Protein AF-U3TUB0-F1 (afdb_monomer_lite)

Sequence (77 aa):
MQGKSSITDCMIICTGTSNRHVSSIADHVMQESRAADLKPLGVDGKAAADWVVVDLGEVIVHVMQEESRQLYELEKL

Structure (mmCIF, N/CA/C/O backbone):
data_AF-U3TUB0-F1
#
_entry.id   AF-U3TUB0-F1
#
loop_
_atom_site.group_PDB
_atom_site.id
_atom_site.type_symbol
_atom_site.label_atom_id
_atom_site.label_alt_id
_ato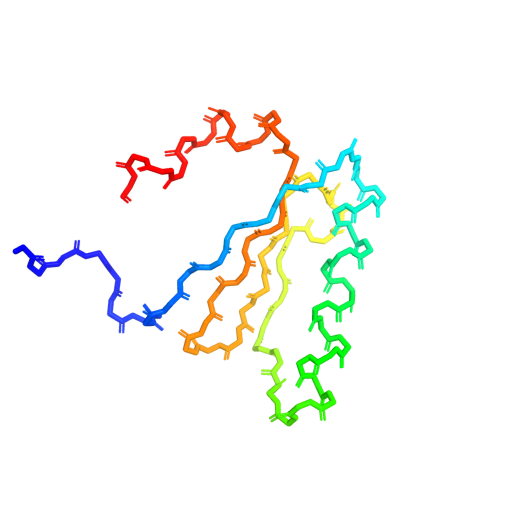m_site.label_comp_id
_atom_site.label_asym_id
_atom_site.label_entity_id
_atom_site.label_seq_id
_atom_site.pdbx_PDB_ins_code
_atom_site.Cartn_x
_atom_site.Cartn_y
_atom_site.Cartn_z
_atom_site.occupancy
_atom_site.B_iso_or_equiv
_atom_site.auth_seq_id
_atom_site.auth_comp_id
_atom_site.auth_asym_id
_atom_site.auth_atom_id
_atom_site.pdbx_PDB_model_num
ATOM 1 N N . MET A 1 1 ? -22.650 -2.222 -20.647 1.00 44.28 1 MET A N 1
ATOM 2 C CA . MET A 1 1 ? -22.300 -0.908 -20.075 1.00 44.28 1 MET A CA 1
ATOM 3 C C . MET A 1 1 ? -20.789 -0.752 -20.158 1.00 44.28 1 MET A C 1
ATOM 5 O O . MET A 1 1 ? -20.083 -1.306 -19.333 1.00 44.28 1 MET A O 1
ATOM 9 N N . GLN A 1 2 ? -20.302 -0.087 -21.205 1.00 41.91 2 GLN A N 1
ATOM 10 C CA . GLN A 1 2 ? -18.969 0.522 -21.226 1.00 41.91 2 GLN A CA 1
ATOM 11 C C . GLN A 1 2 ? -19.057 1.793 -20.378 1.00 41.91 2 GLN A C 1
ATOM 13 O O . GLN A 1 2 ? -19.952 2.595 -20.645 1.00 41.91 2 GLN A O 1
ATOM 18 N N . GLY A 1 3 ? -18.200 1.980 -19.367 1.00 44.88 3 GLY A N 1
ATOM 19 C CA . GLY A 1 3 ? -18.166 3.280 -18.688 1.00 44.88 3 GLY A CA 1
ATOM 20 C C . GLY A 1 3 ? -17.700 3.385 -17.240 1.00 44.88 3 GLY A C 1
ATOM 21 O O . GLY A 1 3 ? -18.300 4.194 -16.544 1.00 44.88 3 GLY A O 1
ATOM 22 N N . LYS A 1 4 ? -16.648 2.688 -16.781 1.00 43.88 4 LYS A N 1
ATOM 23 C CA . LYS A 1 4 ? -15.874 3.141 -15.603 1.00 43.88 4 LYS A CA 1
ATOM 24 C C . LYS A 1 4 ? -14.377 2.893 -15.842 1.00 43.88 4 LYS A C 1
ATOM 26 O O . LYS A 1 4 ? -13.944 1.756 -15.851 1.00 43.88 4 LYS A O 1
ATOM 31 N N . SER A 1 5 ? -13.655 3.978 -16.139 1.00 44.41 5 SER A N 1
ATOM 32 C CA . SER A 1 5 ? -12.199 4.118 -16.346 1.00 44.41 5 SER A CA 1
ATOM 33 C C . SER A 1 5 ? -11.476 3.128 -17.272 1.00 44.41 5 SER A C 1
ATOM 35 O O . SER A 1 5 ? -11.126 2.020 -16.902 1.00 44.41 5 SER A O 1
ATOM 37 N N . SER A 1 6 ? -11.102 3.617 -18.456 1.00 50.06 6 SER A N 1
ATOM 38 C CA . SER A 1 6 ? -10.250 2.953 -19.461 1.00 50.06 6 SER A CA 1
ATOM 39 C C . SER A 1 6 ? -8.750 2.871 -19.081 1.00 50.06 6 SER A C 1
ATOM 41 O O . SER A 1 6 ? -7.909 2.828 -19.975 1.00 50.06 6 SER A O 1
ATOM 43 N N . ILE A 1 7 ? -8.393 2.943 -17.794 1.00 54.59 7 ILE A N 1
ATOM 44 C CA . ILE A 1 7 ? -6.994 3.103 -17.336 1.00 54.59 7 ILE A CA 1
ATOM 45 C C . ILE A 1 7 ? -6.476 1.903 -16.528 1.00 54.59 7 ILE A C 1
ATOM 47 O O . ILE A 1 7 ? -5.268 1.755 -16.394 1.00 54.59 7 ILE A O 1
ATOM 51 N N . THR A 1 8 ? -7.346 1.011 -16.046 1.00 54.53 8 THR A N 1
ATOM 52 C CA . THR A 1 8 ? -6.934 -0.127 -15.209 1.00 54.53 8 THR A CA 1
ATOM 53 C C . THR A 1 8 ? -7.856 -1.315 -15.450 1.00 54.53 8 THR A C 1
ATOM 55 O O . THR A 1 8 ? -9.070 -1.186 -15.309 1.00 54.53 8 THR A O 1
ATOM 58 N N . ASP A 1 9 ? -7.284 -2.470 -15.786 1.00 68.94 9 ASP A N 1
ATOM 59 C CA . ASP A 1 9 ? -8.037 -3.689 -16.104 1.00 68.94 9 ASP A CA 1
ATOM 60 C C . ASP A 1 9 ? -8.413 -4.494 -14.847 1.00 68.94 9 ASP A C 1
ATOM 62 O O . ASP A 1 9 ? -9.330 -5.318 -14.883 1.00 68.94 9 ASP A O 1
ATOM 66 N N . CYS A 1 10 ? -7.739 -4.249 -13.715 1.00 81.88 10 CYS A N 1
ATOM 67 C CA . CYS A 1 10 ? -7.978 -4.960 -12.461 1.00 81.88 10 CYS A CA 1
ATOM 68 C C . CYS A 1 10 ? -7.855 -4.060 -11.219 1.00 81.88 10 CYS A C 1
ATOM 70 O O . CYS A 1 10 ? -6.860 -3.363 -11.021 1.00 81.88 10 CYS A O 1
ATOM 72 N N . MET A 1 11 ? -8.852 -4.128 -10.333 1.00 87.38 11 MET A N 1
ATOM 73 C CA . MET A 1 11 ? -8.821 -3.481 -9.021 1.00 87.38 11 MET A CA 1
ATOM 74 C C . MET A 1 11 ? -8.770 -4.538 -7.917 1.00 87.38 11 MET A C 1
ATOM 76 O O . MET A 1 11 ? -9.615 -5.430 -7.861 1.00 87.38 11 MET A O 1
ATOM 80 N N . ILE A 1 12 ? -7.805 -4.407 -7.007 1.00 90.31 12 ILE A N 1
ATOM 81 C CA . ILE A 1 12 ? -7.685 -5.243 -5.807 1.00 90.31 12 ILE A CA 1
ATOM 82 C C . ILE A 1 12 ? -8.003 -4.379 -4.588 1.00 90.31 12 ILE A C 1
ATOM 84 O O . ILE A 1 12 ? -7.478 -3.274 -4.466 1.00 90.31 12 ILE A O 1
ATOM 88 N N . ILE A 1 13 ? -8.840 -4.880 -3.677 1.00 90.75 13 ILE A N 1
ATOM 89 C CA . ILE A 1 13 ? -9.152 -4.218 -2.404 1.00 90.75 13 ILE A CA 1
ATOM 90 C C . ILE A 1 13 ? -8.694 -5.112 -1.249 1.00 90.75 13 ILE A C 1
ATOM 92 O O . ILE A 1 13 ? -9.136 -6.253 -1.124 1.00 90.75 13 ILE A O 1
ATOM 96 N N . CYS A 1 14 ? -7.849 -4.565 -0.379 1.00 91.94 14 CYS A N 1
ATOM 97 C CA . CYS A 1 14 ? -7.378 -5.187 0.853 1.00 91.94 14 CYS A CA 1
ATOM 98 C C . CYS A 1 14 ? -7.804 -4.358 2.067 1.00 91.94 14 CYS A C 1
ATOM 100 O O . CYS A 1 14 ? -7.638 -3.136 2.089 1.00 91.94 14 CYS A O 1
ATOM 102 N N . THR A 1 15 ? -8.286 -5.037 3.107 1.00 93.50 15 THR A N 1
ATOM 103 C CA . THR A 1 15 ? -8.608 -4.406 4.391 1.00 93.50 15 THR A CA 1
ATOM 104 C C . THR A 1 15 ? -7.455 -4.599 5.382 1.00 93.50 15 THR A C 1
ATOM 106 O O . THR A 1 15 ? -7.032 -5.726 5.638 1.00 93.50 15 THR A O 1
ATOM 109 N N . GLY A 1 16 ? -6.968 -3.509 5.975 1.00 93.88 16 GLY A N 1
ATOM 110 C CA . GLY A 1 16 ? -6.069 -3.511 7.128 1.00 93.88 16 GLY A CA 1
ATOM 111 C C . GLY A 1 16 ? -6.811 -3.220 8.437 1.00 93.88 16 GLY A C 1
ATOM 112 O O . GLY A 1 16 ? -7.871 -2.604 8.453 1.00 93.88 16 GLY A O 1
ATOM 113 N N . THR A 1 17 ? -6.236 -3.649 9.559 1.00 93.56 17 THR A N 1
ATOM 114 C CA . THR A 1 17 ? -6.849 -3.531 10.902 1.00 93.56 17 THR A CA 1
ATOM 115 C C . THR A 1 17 ? -6.339 -2.341 11.722 1.00 93.56 17 THR A C 1
ATOM 117 O O . THR A 1 17 ? -6.769 -2.137 12.852 1.00 93.56 17 THR A O 1
ATOM 120 N N . SER A 1 18 ? -5.359 -1.601 11.200 1.00 94.06 18 SER A N 1
ATOM 121 C CA . SER A 1 18 ? -4.805 -0.374 11.787 1.00 94.06 18 SER A CA 1
ATOM 122 C C . SER A 1 18 ? -3.982 0.369 10.734 1.00 94.06 18 SER A C 1
ATOM 124 O O . SER A 1 18 ? -3.533 -0.254 9.767 1.00 94.06 18 SER A O 1
ATOM 126 N N . ASN A 1 19 ? -3.663 1.648 10.959 1.00 94.62 19 ASN A N 1
ATOM 127 C CA . ASN A 1 19 ? -2.791 2.418 10.061 1.00 94.62 19 ASN A CA 1
ATOM 128 C C . ASN A 1 19 ? -1.431 1.733 9.842 1.00 94.62 19 ASN A C 1
ATOM 130 O O . ASN A 1 19 ? -0.903 1.703 8.733 1.00 94.62 19 ASN A O 1
ATOM 134 N N . ARG A 1 20 ? -0.868 1.116 10.891 1.00 95.38 20 ARG A N 1
ATOM 135 C CA . ARG A 1 20 ? 0.389 0.360 10.781 1.00 95.38 20 ARG A CA 1
ATOM 136 C C . ARG A 1 20 ? 0.229 -0.862 9.880 1.00 95.38 20 ARG A C 1
ATOM 138 O O . ARG A 1 20 ? 1.114 -1.128 9.074 1.00 95.38 20 ARG A O 1
ATOM 145 N N . HIS A 1 21 ? -0.880 -1.589 10.012 1.00 96.38 21 HIS A N 1
ATOM 146 C CA . HIS A 1 21 ? -1.154 -2.761 9.185 1.00 96.38 21 HIS A CA 1
ATOM 147 C C . HIS A 1 21 ? -1.342 -2.357 7.715 1.00 96.38 21 HIS A C 1
ATOM 149 O O . HIS A 1 21 ? -0.678 -2.919 6.849 1.00 96.38 21 HIS A O 1
ATOM 155 N N . VAL A 1 22 ? -2.141 -1.321 7.442 1.00 96.31 22 VAL A N 1
ATOM 156 C CA . VAL A 1 22 ? -2.324 -0.762 6.091 1.00 96.31 22 VAL A CA 1
ATOM 157 C C . VAL A 1 22 ? -0.987 -0.344 5.475 1.00 96.31 22 VAL A C 1
ATOM 159 O O . VAL A 1 22 ? -0.663 -0.768 4.367 1.00 96.31 22 VAL A O 1
ATOM 162 N N . SER A 1 23 ? -0.175 0.421 6.211 1.00 95.31 23 SER A N 1
ATOM 163 C CA . SER A 1 23 ? 1.151 0.850 5.756 1.00 95.31 23 SER A CA 1
ATOM 164 C C . SER A 1 23 ? 2.055 -0.349 5.438 1.00 95.31 23 SER A C 1
ATOM 166 O O . SER A 1 23 ? 2.655 -0.399 4.367 1.00 95.31 23 SER A O 1
ATOM 168 N N . SER A 1 24 ? 2.068 -1.366 6.310 1.00 96.75 24 SER A N 1
ATOM 169 C CA . SER A 1 24 ? 2.869 -2.579 6.109 1.00 96.75 24 SER A CA 1
ATOM 170 C C . SER A 1 24 ? 2.428 -3.412 4.902 1.00 96.75 24 SER A C 1
ATOM 172 O O . SER A 1 24 ? 3.280 -3.916 4.176 1.00 96.75 24 SER A O 1
ATOM 174 N N . ILE A 1 25 ? 1.119 -3.519 4.640 1.00 96.44 25 ILE A N 1
ATOM 175 C CA . ILE A 1 25 ? 0.598 -4.201 3.448 1.00 96.44 25 ILE A CA 1
ATOM 176 C C . ILE A 1 25 ? 1.026 -3.436 2.194 1.00 96.44 25 ILE A C 1
ATOM 178 O O . ILE A 1 25 ? 1.531 -4.048 1.259 1.00 96.44 25 ILE A O 1
ATOM 182 N N . ALA A 1 26 ? 0.868 -2.109 2.170 1.00 95.44 26 ALA A N 1
ATOM 183 C CA . ALA A 1 26 ? 1.267 -1.300 1.020 1.00 95.44 26 ALA A CA 1
ATOM 184 C C . ALA A 1 26 ? 2.778 -1.393 0.742 1.00 95.44 26 ALA A C 1
ATOM 186 O O . ALA A 1 26 ? 3.188 -1.532 -0.410 1.00 95.44 26 ALA A O 1
ATOM 187 N N . ASP A 1 27 ? 3.603 -1.371 1.794 1.00 95.69 27 ASP A N 1
ATOM 188 C CA . ASP A 1 27 ? 5.049 -1.590 1.697 1.00 95.69 27 ASP A CA 1
ATOM 189 C C . ASP A 1 27 ? 5.390 -2.959 1.122 1.00 95.69 27 ASP A C 1
ATOM 191 O O . ASP A 1 27 ? 6.219 -3.062 0.216 1.00 95.69 27 ASP A O 1
ATOM 195 N N . HIS A 1 28 ? 4.711 -3.997 1.603 1.00 96.25 28 HIS A N 1
ATOM 196 C CA . HIS A 1 28 ? 4.910 -5.349 1.113 1.00 96.25 28 HIS A CA 1
ATOM 197 C C . HIS A 1 28 ? 4.502 -5.484 -0.359 1.00 96.25 28 HIS A C 1
ATOM 199 O O . HIS A 1 28 ? 5.279 -5.986 -1.163 1.00 96.25 28 HIS A O 1
ATOM 205 N N . VAL A 1 29 ? 3.349 -4.938 -0.759 1.00 94.62 29 VAL A N 1
ATOM 206 C CA . VAL A 1 29 ? 2.901 -4.924 -2.164 1.00 94.62 29 VAL A CA 1
ATOM 207 C C . VAL A 1 29 ? 3.921 -4.219 -3.061 1.00 94.62 29 VAL A C 1
ATOM 209 O O . VAL A 1 29 ? 4.249 -4.718 -4.137 1.00 94.62 29 VAL A O 1
ATOM 212 N N . MET A 1 30 ? 4.479 -3.085 -2.629 1.00 93.69 30 MET A N 1
ATOM 213 C CA . MET A 1 30 ? 5.540 -2.401 -3.378 1.00 93.69 30 MET A CA 1
ATOM 214 C C . MET A 1 30 ? 6.825 -3.224 -3.493 1.00 93.69 30 MET A C 1
ATOM 216 O O . MET A 1 30 ? 7.524 -3.129 -4.501 1.00 93.69 30 MET A O 1
ATOM 220 N N . GLN A 1 31 ? 7.184 -3.970 -2.452 1.00 94.88 31 GLN A N 1
ATOM 221 C CA . GLN A 1 31 ? 8.382 -4.800 -2.456 1.00 94.88 31 GLN A CA 1
ATOM 222 C C . GLN A 1 31 ? 8.215 -6.001 -3.393 1.00 94.88 31 GLN A C 1
ATOM 224 O O . GLN A 1 31 ? 9.068 -6.223 -4.252 1.00 94.88 31 GLN A O 1
ATOM 229 N N . GLU A 1 32 ? 7.103 -6.723 -3.270 1.00 95.00 32 GLU A N 1
ATOM 230 C CA . GLU A 1 32 ? 6.814 -7.911 -4.076 1.00 95.00 32 GLU A CA 1
ATOM 231 C C . GLU A 1 32 ? 6.579 -7.559 -5.549 1.00 95.00 32 GLU A C 1
ATOM 233 O O . GLU A 1 32 ? 7.072 -8.253 -6.433 1.00 95.00 32 GLU A O 1
ATOM 238 N N . SER A 1 33 ? 5.910 -6.436 -5.839 1.00 92.31 33 SER A N 1
ATOM 239 C CA . SER A 1 33 ? 5.759 -5.959 -7.224 1.00 92.31 33 SER A CA 1
ATOM 240 C C . SER A 1 33 ? 7.117 -5.703 -7.877 1.00 92.31 33 SER A C 1
ATOM 242 O O . SER A 1 33 ? 7.375 -6.208 -8.967 1.00 92.31 33 SER A O 1
ATOM 244 N N . ARG A 1 34 ? 8.038 -5.023 -7.180 1.00 90.31 34 ARG A N 1
ATOM 245 C CA . ARG A 1 34 ? 9.412 -4.821 -7.672 1.00 90.31 34 ARG A CA 1
ATOM 246 C C . ARG A 1 34 ? 10.158 -6.138 -7.880 1.00 90.31 34 ARG A C 1
ATOM 248 O O . ARG A 1 34 ? 10.921 -6.229 -8.835 1.00 90.31 34 ARG A O 1
ATOM 255 N N . ALA A 1 35 ? 9.960 -7.126 -7.007 1.00 93.38 35 ALA A N 1
ATOM 256 C CA . ALA A 1 35 ? 10.558 -8.454 -7.152 1.00 93.38 35 ALA A CA 1
ATOM 257 C C . ALA A 1 35 ? 9.987 -9.232 -8.353 1.00 93.38 35 ALA A C 1
ATOM 259 O O . ALA A 1 35 ? 10.687 -10.054 -8.936 1.00 93.38 35 ALA A O 1
ATOM 260 N N . ALA A 1 36 ? 8.747 -8.937 -8.745 1.00 91.69 36 ALA A N 1
ATOM 261 C CA . ALA A 1 36 ? 8.077 -9.480 -9.923 1.00 91.69 36 ALA A CA 1
ATOM 262 C C . ALA A 1 36 ? 8.305 -8.651 -11.207 1.00 91.69 36 ALA A C 1
ATOM 264 O O . ALA A 1 36 ? 7.561 -8.813 -12.171 1.00 91.69 36 ALA A O 1
ATOM 265 N N . ASP A 1 37 ? 9.287 -7.739 -11.221 1.00 89.88 37 ASP A N 1
ATOM 266 C CA . ASP A 1 37 ? 9.562 -6.790 -12.316 1.00 89.88 37 ASP A CA 1
ATOM 267 C C . ASP A 1 37 ? 8.397 -5.834 -12.668 1.00 89.88 37 ASP A C 1
ATOM 269 O O . ASP A 1 37 ? 8.433 -5.123 -13.676 1.00 89.88 37 ASP A O 1
ATOM 273 N N . LEU A 1 38 ? 7.398 -5.718 -11.789 1.00 87.44 38 LEU A N 1
ATOM 274 C CA . LEU A 1 38 ? 6.312 -4.744 -11.875 1.00 87.44 38 LEU A CA 1
ATOM 275 C C . LEU A 1 38 ? 6.699 -3.492 -11.087 1.00 87.44 38 LEU A C 1
ATOM 277 O O . LEU A 1 38 ? 6.724 -3.476 -9.857 1.00 87.44 38 LEU A O 1
ATOM 281 N N . LYS A 1 39 ? 7.027 -2.406 -11.786 1.00 87.31 39 LYS A N 1
ATOM 282 C CA . LYS A 1 39 ? 7.391 -1.147 -11.126 1.00 87.31 39 LYS A CA 1
ATOM 283 C C . LYS A 1 39 ? 6.128 -0.385 -10.719 1.00 87.31 39 LYS A C 1
ATOM 285 O O . LYS A 1 39 ? 5.361 -0.026 -11.609 1.00 87.31 39 LYS A O 1
ATOM 290 N N . PRO A 1 40 ? 5.949 -0.056 -9.425 1.00 87.56 40 PRO A N 1
ATOM 291 C CA . PRO A 1 40 ? 4.876 0.839 -9.015 1.00 87.56 40 PRO A CA 1
ATOM 292 C C . PRO A 1 40 ? 5.037 2.195 -9.702 1.00 87.56 40 PRO A C 1
ATOM 294 O O . PRO A 1 40 ? 6.113 2.798 -9.627 1.00 87.56 40 PRO A O 1
ATOM 297 N N . LEU A 1 41 ? 3.980 2.660 -10.363 1.00 89.50 41 LEU A N 1
ATOM 298 C CA . LEU A 1 41 ? 3.919 3.970 -11.008 1.00 89.50 41 LEU A CA 1
ATOM 299 C C . LEU A 1 41 ? 3.750 5.085 -9.975 1.00 89.50 41 LEU A C 1
ATOM 301 O O . LEU A 1 41 ? 4.300 6.174 -10.135 1.00 89.50 41 LEU A O 1
ATOM 305 N N . GLY A 1 42 ? 3.037 4.793 -8.888 1.00 90.62 42 GLY A N 1
ATOM 306 C CA . GLY A 1 42 ? 2.766 5.750 -7.830 1.00 90.62 42 GLY A CA 1
ATOM 307 C C . GLY A 1 42 ? 2.183 5.095 -6.586 1.00 90.62 42 GLY A C 1
ATOM 308 O O . GLY A 1 42 ? 1.647 3.988 -6.629 1.00 90.62 42 GLY A O 1
ATOM 309 N N . VAL A 1 43 ? 2.327 5.790 -5.459 1.00 93.38 43 VAL A N 1
ATOM 310 C C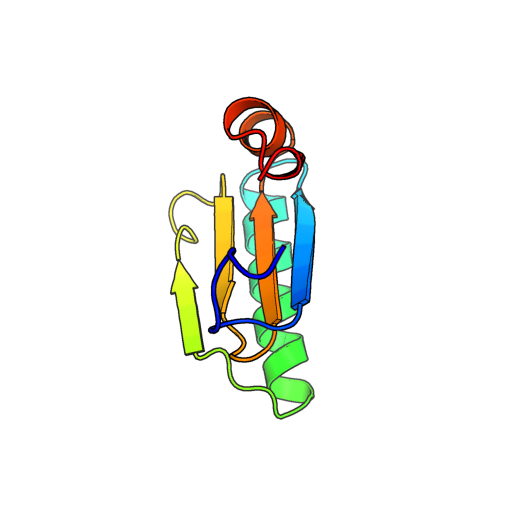A . VAL A 1 43 ? 1.724 5.413 -4.179 1.00 93.38 43 VAL A CA 1
ATOM 311 C C . VAL A 1 43 ? 1.164 6.675 -3.549 1.00 93.38 43 VAL A C 1
ATOM 313 O O . VAL A 1 43 ? 1.910 7.635 -3.350 1.00 93.38 43 VAL A O 1
ATOM 316 N N . ASP A 1 44 ? -0.119 6.657 -3.211 1.00 93.44 44 ASP A N 1
ATOM 317 C CA . ASP A 1 44 ? -0.813 7.782 -2.582 1.00 93.44 44 ASP A CA 1
ATOM 318 C C . ASP A 1 44 ? -1.394 7.383 -1.217 1.00 93.44 44 ASP A C 1
ATOM 320 O O . ASP A 1 44 ? -1.618 6.203 -0.950 1.00 93.44 44 ASP A O 1
ATOM 324 N N . GLY A 1 45 ? -1.585 8.349 -0.317 1.00 90.06 45 GLY A N 1
ATOM 325 C CA . GLY A 1 45 ? -2.197 8.143 1.005 1.00 90.06 45 GLY A CA 1
ATOM 326 C C . GLY A 1 45 ? -1.306 7.470 2.062 1.00 90.06 45 GLY A C 1
ATOM 327 O O . GLY A 1 45 ? -1.686 7.356 3.228 1.00 90.06 45 GLY A O 1
ATOM 328 N 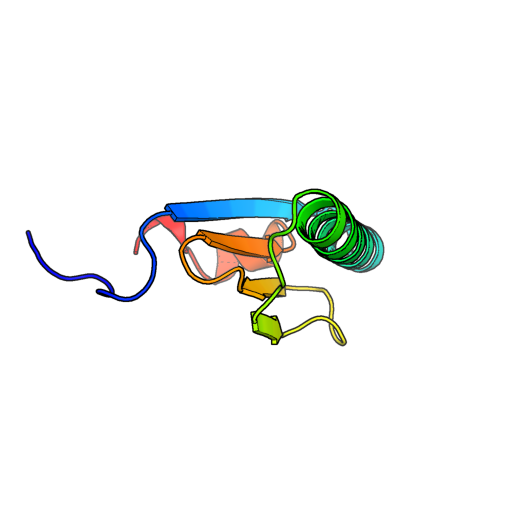N . LYS A 1 46 ? -0.068 7.087 1.714 1.00 88.38 46 LYS A N 1
ATOM 329 C CA . LYS A 1 46 ? 0.864 6.368 2.610 1.00 88.38 46 LYS A CA 1
ATOM 330 C C . LYS A 1 46 ? 1.170 7.089 3.933 1.00 88.38 46 LYS A C 1
ATOM 332 O O . LYS A 1 46 ? 1.465 6.429 4.924 1.00 88.38 46 LYS A O 1
ATOM 337 N N . ALA A 1 47 ? 1.121 8.423 3.957 1.00 87.81 47 ALA A N 1
ATOM 338 C CA . ALA A 1 47 ? 1.416 9.214 5.155 1.00 87.81 47 ALA A CA 1
ATOM 339 C C . ALA A 1 47 ? 0.333 9.083 6.241 1.00 87.81 47 ALA A C 1
ATOM 341 O O . ALA A 1 47 ? 0.665 8.982 7.420 1.00 87.81 47 ALA A O 1
ATOM 342 N N . ALA A 1 48 ? -0.943 9.074 5.846 1.00 89.38 48 ALA A N 1
ATOM 343 C CA . ALA A 1 48 ? -2.064 8.873 6.760 1.00 89.38 48 ALA A CA 1
ATOM 344 C C . ALA A 1 48 ? -2.289 7.378 7.043 1.00 89.38 48 ALA A C 1
ATOM 346 O O . ALA A 1 48 ? -2.565 6.995 8.183 1.00 89.38 48 ALA A O 1
ATOM 347 N N . ALA A 1 49 ? -2.085 6.534 6.023 1.00 89.56 49 ALA A N 1
ATOM 348 C CA . ALA A 1 49 ? -2.218 5.079 6.071 1.00 89.56 49 ALA A CA 1
ATOM 349 C C . ALA A 1 49 ? -3.591 4.581 6.561 1.00 89.56 49 ALA A C 1
ATOM 351 O O . ALA A 1 49 ? -3.730 3.454 7.023 1.00 89.56 49 ALA A O 1
ATOM 352 N N . ASP A 1 50 ? -4.618 5.411 6.460 1.00 91.06 50 ASP A N 1
ATOM 353 C CA . ASP A 1 50 ? -6.025 5.042 6.576 1.00 91.06 50 ASP A CA 1
ATOM 354 C C . ASP A 1 50 ? -6.558 4.459 5.259 1.00 91.06 50 ASP A C 1
ATOM 356 O O . ASP A 1 50 ? -7.350 3.512 5.271 1.00 91.06 50 ASP A O 1
ATOM 360 N N . TRP A 1 51 ? -6.069 4.987 4.136 1.00 93.94 51 TRP A N 1
ATOM 361 C CA . TRP A 1 51 ? -6.281 4.486 2.788 1.00 93.94 51 TRP A CA 1
ATOM 362 C C . TRP A 1 51 ? -5.044 4.774 1.934 1.00 93.94 51 TRP A C 1
ATOM 364 O O . TRP A 1 51 ? -4.642 5.916 1.740 1.00 93.94 51 TRP A O 1
ATOM 374 N N . VAL A 1 52 ? -4.430 3.712 1.427 1.00 94.81 52 VAL A N 1
ATOM 375 C CA . VAL A 1 52 ? -3.286 3.750 0.525 1.00 94.81 52 VAL A CA 1
ATOM 376 C C . VAL A 1 52 ? -3.688 3.171 -0.821 1.00 94.81 52 VAL A C 1
ATOM 378 O O . VAL A 1 52 ? -4.321 2.116 -0.890 1.00 94.81 52 VAL A O 1
ATOM 381 N N . VAL A 1 53 ? -3.295 3.849 -1.892 1.00 93.88 53 VAL A N 1
ATOM 382 C CA . VAL A 1 53 ? -3.475 3.371 -3.264 1.00 93.88 53 VAL A CA 1
ATOM 383 C C . VAL A 1 53 ? -2.102 3.111 -3.857 1.00 93.88 53 VAL A C 1
ATOM 385 O O . VAL A 1 53 ? -1.246 3.995 -3.843 1.00 93.88 53 VAL A O 1
ATOM 388 N N . VAL A 1 54 ? -1.887 1.895 -4.352 1.00 94.44 54 VAL A N 1
ATOM 389 C CA . VAL A 1 54 ? -0.676 1.504 -5.076 1.00 94.44 54 VAL A CA 1
ATOM 390 C C . VAL A 1 54 ? -1.045 1.297 -6.538 1.00 94.44 54 VAL A C 1
ATOM 392 O O . VAL A 1 54 ? -1.835 0.412 -6.867 1.00 94.44 54 VAL A O 1
ATOM 395 N N . ASP A 1 55 ? -0.465 2.122 -7.400 1.00 92.94 55 ASP A N 1
ATOM 396 C CA . ASP A 1 55 ? -0.647 2.060 -8.845 1.00 92.94 55 ASP A CA 1
ATOM 397 C C . ASP A 1 55 ? 0.466 1.203 -9.465 1.00 92.94 55 ASP A C 1
ATOM 399 O O . ASP A 1 55 ? 1.652 1.527 -9.346 1.00 92.94 55 ASP A O 1
ATOM 403 N N . LEU A 1 56 ? 0.083 0.095 -10.103 1.00 91.00 56 LEU A N 1
ATOM 404 C CA . LEU A 1 56 ? 0.972 -0.817 -10.829 1.00 91.00 56 LEU A CA 1
ATOM 405 C C . LEU A 1 56 ? 0.736 -0.758 -12.355 1.00 91.00 56 LEU A C 1
ATOM 407 O O . LEU A 1 56 ? 1.162 -1.657 -13.078 1.00 91.00 56 LEU A O 1
ATOM 411 N N . GLY A 1 57 ? 0.048 0.274 -12.854 1.00 87.06 57 GLY A N 1
ATOM 412 C CA . GLY A 1 57 ? -0.350 0.434 -14.251 1.00 87.06 57 GLY A CA 1
ATOM 413 C C . GLY A 1 57 ? -1.666 -0.272 -14.553 1.00 87.06 57 GLY A C 1
ATOM 414 O O . GLY A 1 57 ? -2.737 0.315 -14.435 1.00 87.06 57 GLY A O 1
ATOM 415 N N . GLU A 1 58 ? -1.594 -1.545 -14.937 1.00 85.00 58 GLU A N 1
ATOM 416 C CA . GLU A 1 58 ? -2.784 -2.335 -15.302 1.00 85.00 58 GLU A CA 1
ATOM 417 C C . GLU A 1 58 ? -3.592 -2.799 -14.079 1.00 85.00 58 GLU A C 1
ATOM 419 O O . GLU A 1 58 ? -4.761 -3.172 -14.203 1.00 85.00 58 GLU A O 1
ATOM 424 N N . VAL A 1 59 ? -2.977 -2.754 -12.891 1.00 88.62 59 VAL A N 1
ATOM 425 C CA . VAL A 1 59 ? -3.582 -3.139 -11.614 1.00 88.62 59 VAL A CA 1
ATOM 426 C C . VAL A 1 59 ? -3.478 -1.988 -10.619 1.00 88.62 59 VAL A C 1
ATOM 428 O O . VAL A 1 59 ? -2.386 -1.472 -10.378 1.00 88.62 59 VAL A O 1
ATOM 431 N N . ILE A 1 60 ? -4.592 -1.634 -9.978 1.00 91.06 60 ILE A N 1
ATOM 432 C CA . ILE A 1 60 ? -4.599 -0.707 -8.839 1.00 91.06 60 ILE A CA 1
ATOM 433 C C . ILE A 1 60 ? -4.968 -1.474 -7.570 1.00 91.06 60 ILE A C 1
ATOM 435 O O . ILE A 1 60 ? -6.028 -2.102 -7.481 1.00 91.06 60 ILE A O 1
ATOM 439 N N . VAL A 1 61 ? -4.104 -1.383 -6.559 1.00 93.62 61 VAL A N 1
ATOM 440 C CA . VAL A 1 61 ? -4.312 -2.006 -5.250 1.00 93.62 61 VAL A CA 1
ATOM 441 C C . VAL A 1 61 ? -4.723 -0.942 -4.242 1.00 93.62 61 VAL A C 1
ATOM 443 O O . VAL A 1 61 ? -3.963 -0.026 -3.937 1.00 93.62 61 VAL A O 1
ATOM 446 N N . HIS A 1 62 ? -5.922 -1.087 -3.693 1.00 94.25 62 HIS A N 1
ATOM 447 C CA . HIS A 1 62 ? -6.441 -0.249 -2.626 1.00 94.25 62 HIS A CA 1
ATOM 448 C C . HIS A 1 62 ? -6.270 -0.974 -1.293 1.00 94.25 62 HIS A C 1
ATOM 450 O O . HIS A 1 62 ? -6.846 -2.038 -1.079 1.00 94.25 62 HIS A O 1
ATOM 456 N N . VAL A 1 63 ? -5.494 -0.396 -0.385 1.00 95.19 63 VAL A N 1
ATOM 457 C CA . VAL A 1 63 ? -5.282 -0.917 0.966 1.00 95.19 63 VAL A CA 1
ATOM 458 C C . VAL A 1 63 ? -5.869 0.082 1.948 1.00 95.19 63 VAL A C 1
ATOM 460 O O . VAL A 1 63 ? -5.390 1.205 2.040 1.00 95.19 63 VAL A O 1
ATOM 463 N N . MET A 1 64 ? -6.906 -0.292 2.683 1.00 94.06 64 MET A N 1
ATOM 464 C CA . MET A 1 64 ? -7.623 0.653 3.545 1.00 94.06 64 MET A CA 1
ATOM 465 C C . MET A 1 64 ? -8.123 -0.001 4.822 1.00 94.06 64 MET A C 1
ATOM 467 O O . MET A 1 64 ? -8.187 -1.224 4.917 1.00 94.06 64 MET A O 1
ATOM 471 N N . GLN A 1 65 ? -8.483 0.803 5.814 1.00 92.56 65 GLN A N 1
ATOM 472 C CA . GLN A 1 65 ? -9.179 0.292 6.992 1.00 92.56 65 GLN A CA 1
ATOM 473 C C . GLN A 1 65 ? -10.639 -0.038 6.680 1.00 92.56 65 GLN A C 1
ATOM 475 O O . GLN A 1 65 ? -11.233 0.522 5.760 1.00 92.56 65 GLN A O 1
ATOM 480 N N . GLU A 1 66 ? -11.218 -0.940 7.473 1.00 88.75 66 GLU A N 1
ATOM 481 C CA . GLU A 1 66 ? -12.622 -1.354 7.343 1.00 88.75 66 GLU A CA 1
ATOM 482 C C . GLU A 1 66 ? -13.572 -0.146 7.408 1.00 88.75 66 GLU A C 1
ATOM 484 O O . GLU A 1 66 ? -14.480 -0.018 6.593 1.00 88.75 66 GLU A O 1
ATOM 489 N N . GLU A 1 67 ? -13.301 0.798 8.312 1.00 85.62 67 GLU A N 1
ATOM 490 C CA . GLU A 1 67 ? -14.063 2.043 8.461 1.00 85.62 67 GLU A CA 1
ATOM 491 C C . GLU A 1 67 ? -14.007 2.904 7.191 1.00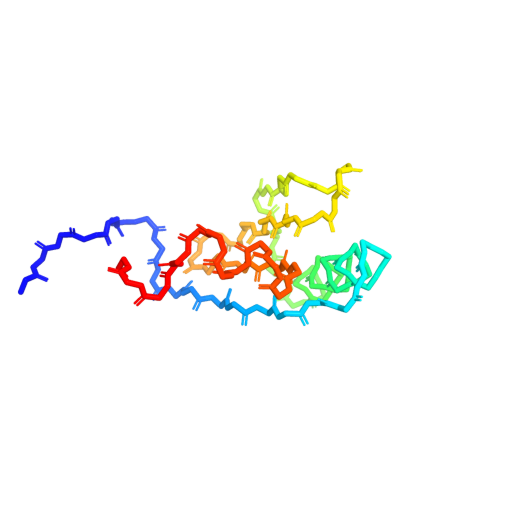 85.62 67 GLU A C 1
ATOM 493 O O . GLU A 1 67 ? -15.040 3.370 6.712 1.00 85.62 67 GLU A O 1
ATOM 498 N N . SER A 1 68 ? -12.821 3.059 6.592 1.00 85.19 68 SER A N 1
ATOM 499 C CA . SER A 1 68 ? -12.646 3.776 5.322 1.00 85.19 68 SER A CA 1
ATOM 500 C C . SER A 1 68 ? -13.383 3.073 4.180 1.00 85.19 68 SER A C 1
ATOM 502 O O . SER A 1 68 ? -14.052 3.726 3.380 1.00 85.19 68 SER A O 1
ATOM 504 N N . ARG A 1 69 ? -13.326 1.737 4.122 1.00 82.44 69 ARG A N 1
ATOM 505 C CA . ARG A 1 69 ? -14.041 0.936 3.116 1.00 82.44 69 ARG A CA 1
ATOM 506 C C . ARG A 1 69 ? -15.553 1.138 3.202 1.00 82.44 69 ARG A C 1
ATOM 508 O O . ARG A 1 69 ? -16.207 1.287 2.172 1.00 82.44 69 ARG A O 1
ATOM 515 N N . GLN A 1 70 ? -16.090 1.172 4.419 1.00 80.00 70 GLN A N 1
ATOM 516 C CA . GLN A 1 70 ? -17.512 1.398 4.672 1.00 80.00 70 GLN A CA 1
ATOM 517 C C . GLN A 1 70 ? -17.932 2.843 4.377 1.00 80.00 70 GLN A C 1
ATOM 519 O O . GLN A 1 70 ? -19.003 3.055 3.818 1.00 80.00 70 GLN A O 1
ATOM 524 N N . LEU A 1 71 ? -17.089 3.829 4.701 1.00 74.19 71 LEU A N 1
ATOM 525 C CA . LEU A 1 71 ? -17.374 5.248 4.471 1.00 74.19 71 LEU A CA 1
ATOM 526 C C . LEU A 1 71 ? -17.403 5.610 2.978 1.00 74.19 71 LEU A C 1
ATOM 528 O O . LEU A 1 71 ? -18.254 6.390 2.555 1.00 74.19 71 LEU A O 1
ATOM 532 N N . TYR A 1 72 ? -16.470 5.063 2.192 1.00 68.94 72 TYR A N 1
ATOM 533 C CA . TYR A 1 72 ? -16.318 5.393 0.771 1.00 68.94 72 TYR A CA 1
ATOM 534 C C . TYR A 1 72 ? -17.080 4.452 -0.180 1.00 68.94 72 TYR A C 1
ATOM 536 O O . TYR A 1 72 ? -17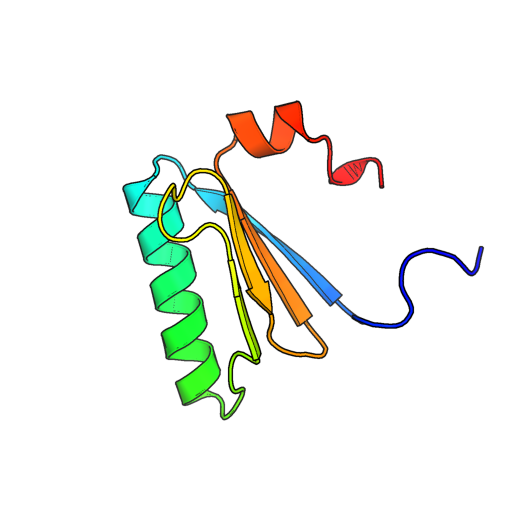.091 4.712 -1.380 1.00 68.94 72 TYR A O 1
ATOM 544 N N . GLU A 1 73 ? -17.725 3.391 0.332 1.00 65.69 73 GLU A N 1
ATOM 545 C CA . GLU A 1 73 ? -18.586 2.439 -0.403 1.00 65.69 73 GLU A CA 1
ATOM 546 C C . GLU A 1 73 ? -18.051 2.035 -1.795 1.00 65.69 73 GLU A C 1
ATOM 548 O O . GLU A 1 73 ? -18.804 1.958 -2.768 1.00 65.69 73 GLU A O 1
ATOM 553 N N . LEU A 1 74 ? -16.746 1.757 -1.909 1.00 59.06 74 LEU A N 1
ATOM 554 C CA . LEU A 1 74 ? -16.077 1.505 -3.198 1.00 59.06 74 LEU A CA 1
ATOM 555 C C . LEU A 1 74 ? -16.668 0.326 -3.993 1.00 59.06 74 LEU A C 1
ATOM 557 O O . LEU A 1 74 ? -16.476 0.246 -5.199 1.00 59.06 74 LEU A O 1
ATOM 561 N N . GLU A 1 75 ? -17.414 -0.566 -3.340 1.00 55.53 75 GLU A N 1
ATOM 562 C CA . GLU A 1 75 ? -18.102 -1.706 -3.963 1.00 55.53 75 GLU A CA 1
ATOM 563 C C . GLU A 1 75 ? -19.393 -1.325 -4.704 1.00 55.53 75 GLU A C 1
ATOM 565 O O . GLU A 1 75 ? -19.933 -2.135 -5.457 1.00 55.53 75 GLU A O 1
ATOM 570 N N . LYS A 1 76 ? -19.916 -0.111 -4.489 1.00 53.50 76 LYS A N 1
ATOM 571 C CA . LYS A 1 76 ? -21.082 0.410 -5.220 1.00 53.50 76 LYS A CA 1
ATOM 572 C C . LYS A 1 76 ? -20.701 1.186 -6.482 1.00 53.50 76 LYS A C 1
ATOM 574 O O . LYS A 1 76 ? -21.599 1.610 -7.218 1.00 53.50 76 LYS A O 1
ATOM 579 N N . LEU A 1 77 ? -19.403 1.391 -6.730 1.00 49.94 77 LEU A N 1
ATOM 580 C CA . LEU A 1 77 ? -18.897 1.968 -7.974 1.00 49.94 77 LEU A CA 1
ATOM 581 C C . LEU A 1 77 ? -18.758 0.881 -9.044 1.00 49.94 77 LEU A C 1
ATOM 583 O O . LEU A 1 77 ? -18.078 -0.131 -8.822 1.0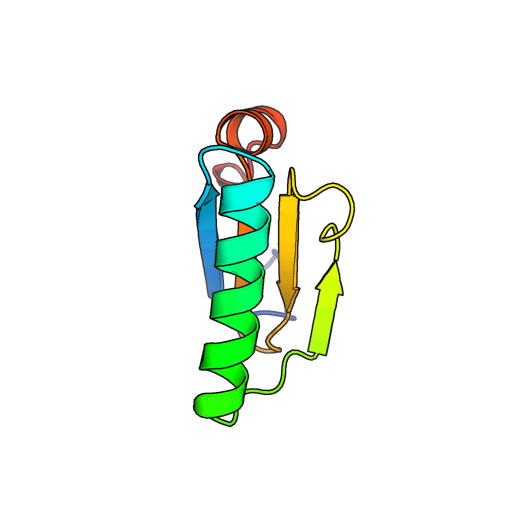0 49.94 77 LEU A O 1
#

Secondary structure (DSSP, 8-state):
---S-TT-SEEEEEEESSHHHHHHHHHHHHHHHHHTT----EEESTTT-SEEEEE-SSEEEEEEEHHHHHHHTGGG-

Foldseek 3Di:
DPDDDPWAQEEAEAAAADLVRLLVVLVVCCVVCVVVVQHFPDWPPNVVSQWIWTHSGRYIYIYHHPVVCVVVVPVVD

Radius of gyration: 12.6 Å; chains: 1; bounding box: 33×19×33 Å

pLDDT: mean 83.84, std 15.99, range [41.91, 96.75]